Protein AF-A0A1T4L3N8-F1 (afdb_monomer_lite)

Foldseek 3Di:
DDDPDDDPPDDDDDDDDDPPVRVVVLVVVCVVCVVVVHRDDSVRVVVVVVVVVVVVVVVCVVDVPPDPPVVVVVCVVVVND

Radius of gyration: 15.8 Å; chains: 1; bounding box: 36×39×28 Å

Structure (mmCIF, N/CA/C/O backbone):
data_AF-A0A1T4L3N8-F1
#
_entry.id   AF-A0A1T4L3N8-F1
#
loop_
_atom_site.group_PDB
_atom_site.id
_atom_site.type_symbol
_atom_site.label_atom_id
_atom_site.label_alt_id
_atom_site.label_comp_id
_atom_site.label_asym_id
_atom_site.label_entity_id
_atom_site.label_seq_id
_atom_site.pdbx_PDB_ins_code
_atom_site.Cartn_x
_atom_site.Cartn_y
_atom_site.Cartn_z
_atom_site.occupancy
_atom_site.B_iso_or_equiv
_atom_site.auth_seq_id
_atom_site.auth_comp_id
_atom_site.auth_asym_id
_atom_site.auth_atom_id
_atom_site.pdbx_PDB_model_num
ATOM 1 N N . MET A 1 1 ? 15.650 16.966 6.659 1.00 36.59 1 MET A N 1
ATOM 2 C CA . MET A 1 1 ? 15.056 16.058 5.654 1.00 36.59 1 MET A CA 1
ATOM 3 C C . MET A 1 1 ? 14.000 16.832 4.887 1.00 36.59 1 MET A C 1
ATOM 5 O O . MET A 1 1 ? 12.990 17.205 5.469 1.00 36.59 1 MET A O 1
ATOM 9 N N . THR A 1 2 ? 14.258 17.164 3.628 1.00 36.66 2 THR A N 1
ATOM 10 C CA . THR A 1 2 ? 13.335 17.944 2.797 1.00 36.66 2 THR A CA 1
ATOM 11 C C . THR A 1 2 ? 12.206 17.020 2.340 1.00 36.66 2 THR A C 1
ATOM 13 O O . THR A 1 2 ? 12.422 16.155 1.494 1.00 36.66 2 THR A O 1
ATOM 16 N N . GLN A 1 3 ? 11.013 17.141 2.932 1.00 43.41 3 GLN A N 1
ATOM 17 C CA . GLN A 1 3 ? 9.821 16.489 2.387 1.00 43.41 3 GLN A CA 1
ATOM 18 C C . GLN A 1 3 ? 9.580 17.072 0.993 1.00 43.41 3 GLN A C 1
ATOM 20 O O . GLN A 1 3 ? 9.226 18.242 0.869 1.00 43.41 3 GLN A O 1
ATOM 25 N N . GLN A 1 4 ? 9.805 16.276 -0.057 1.00 51.47 4 GLN A N 1
ATOM 26 C CA . GLN A 1 4 ? 9.388 16.638 -1.408 1.00 51.47 4 GLN A CA 1
ATOM 27 C C . GLN A 1 4 ? 7.871 16.822 -1.396 1.00 51.47 4 GLN A C 1
ATOM 29 O O . GLN A 1 4 ? 7.098 15.867 -1.287 1.00 51.47 4 GLN A O 1
ATOM 34 N N . GLN A 1 5 ? 7.460 18.083 -1.445 1.00 49.28 5 GLN A N 1
ATOM 35 C CA . GLN A 1 5 ? 6.070 18.483 -1.473 1.00 49.28 5 GLN A CA 1
ATOM 36 C C . GLN A 1 5 ? 5.508 18.080 -2.839 1.00 49.28 5 GLN A C 1
ATOM 38 O O . GLN A 1 5 ? 5.860 18.656 -3.865 1.00 49.28 5 GLN A O 1
ATOM 43 N N . VAL A 1 6 ? 4.674 17.038 -2.864 1.00 57.47 6 VAL A N 1
ATOM 44 C CA . VAL A 1 6 ? 3.972 16.613 -4.081 1.00 57.47 6 VAL A CA 1
ATOM 45 C C . VAL A 1 6 ? 3.060 17.765 -4.498 1.00 57.47 6 VAL A C 1
ATOM 47 O O . VAL A 1 6 ? 2.137 18.118 -3.760 1.00 57.47 6 VAL A O 1
ATOM 50 N N . SER A 1 7 ? 3.338 18.396 -5.640 1.00 55.56 7 SER A N 1
ATOM 51 C CA . SER A 1 7 ? 2.538 19.527 -6.106 1.00 55.56 7 SER A CA 1
ATOM 52 C C . SER A 1 7 ? 1.141 19.044 -6.500 1.00 55.56 7 SER A C 1
ATOM 54 O O . SER A 1 7 ? 0.971 17.978 -7.103 1.00 55.56 7 SER A O 1
ATOM 56 N N . ARG A 1 8 ? 0.112 19.812 -6.126 1.00 51.97 8 ARG A N 1
ATOM 57 C CA . ARG A 1 8 ? -1.276 19.516 -6.506 1.00 51.97 8 ARG A CA 1
ATOM 58 C C . ARG A 1 8 ? -1.378 19.507 -8.035 1.00 51.97 8 ARG A C 1
ATOM 60 O O . ARG A 1 8 ? -1.006 20.484 -8.671 1.00 51.97 8 ARG A O 1
ATOM 67 N N . GLY A 1 9 ? -1.868 18.404 -8.601 1.00 57.78 9 GLY A N 1
ATOM 68 C CA . GLY A 1 9 ? -1.991 18.218 -10.052 1.00 57.78 9 GLY A CA 1
ATOM 69 C C . GLY A 1 9 ? -0.796 17.532 -10.723 1.00 57.78 9 GLY A C 1
ATOM 70 O O . GLY A 1 9 ? -0.860 17.271 -11.918 1.00 57.78 9 GLY A O 1
ATOM 71 N N . SER A 1 10 ? 0.261 17.188 -9.980 1.00 71.19 10 SER A N 1
ATOM 72 C CA . SER A 1 10 ? 1.332 16.330 -10.498 1.00 71.19 10 SER A CA 1
ATOM 73 C C . SER A 1 10 ? 1.014 14.855 -10.240 1.00 71.19 10 SER A C 1
ATOM 75 O O . SER A 1 10 ? 0.800 14.425 -9.105 1.00 71.19 10 SER A O 1
ATOM 77 N N . GLY A 1 11 ? 0.941 14.068 -11.309 1.00 71.38 11 GLY A N 1
ATOM 78 C CA . GLY A 1 11 ? 0.750 12.625 -11.235 1.00 71.38 11 GLY A CA 1
ATOM 79 C C . GLY A 1 11 ? 0.283 12.044 -12.562 1.00 71.38 11 GLY A C 1
ATOM 80 O O . GLY A 1 11 ? -0.443 12.692 -13.308 1.00 71.38 11 GLY A O 1
ATOM 81 N N . SER A 1 12 ? 0.687 10.808 -12.836 1.00 82.62 12 SER A N 1
ATOM 82 C CA . SER A 1 12 ? 0.170 10.032 -13.962 1.00 82.62 12 SER A CA 1
ATOM 83 C C . SER A 1 12 ? -0.943 9.108 -13.474 1.00 82.62 12 SER A C 1
ATOM 85 O O . SER A 1 12 ? -0.858 8.545 -12.377 1.00 82.62 12 SER A O 1
ATOM 87 N N 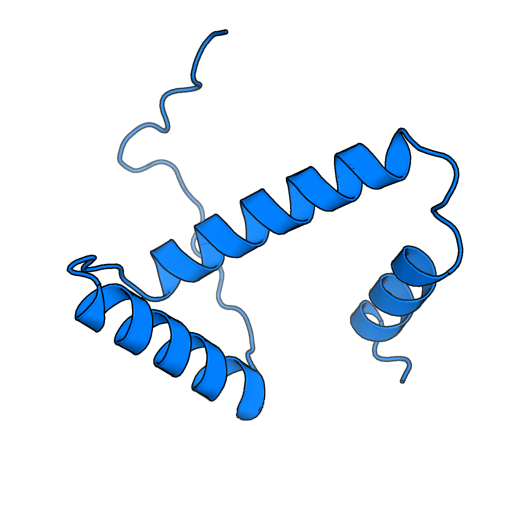. ILE A 1 13 ? -1.991 8.956 -14.282 1.00 85.12 13 ILE A N 1
ATOM 88 C CA . ILE A 1 13 ? -3.058 7.987 -14.031 1.00 85.12 13 ILE A CA 1
ATOM 89 C C . ILE A 1 13 ? -2.610 6.646 -14.607 1.00 85.12 13 ILE A C 1
ATOM 91 O O . ILE A 1 13 ? -2.251 6.563 -15.779 1.00 85.12 13 ILE A O 1
ATOM 95 N N . TYR A 1 14 ? -2.640 5.609 -13.776 1.00 83.94 14 TYR A N 1
ATOM 96 C CA . TYR A 1 14 ? -2.370 4.235 -14.182 1.00 83.94 14 TYR A CA 1
ATOM 97 C C . TYR A 1 14 ? -3.598 3.379 -13.894 1.00 83.94 14 TYR A C 1
ATOM 99 O O . TYR A 1 14 ? -4.175 3.460 -12.807 1.00 83.94 14 TYR A O 1
ATOM 107 N N . HIS A 1 15 ? -3.966 2.545 -14.860 1.00 85.56 15 HIS A N 1
ATOM 108 C CA . HIS A 1 15 ? -4.974 1.509 -14.690 1.00 85.56 15 HIS A CA 1
ATOM 109 C C . HIS A 1 15 ? -4.251 0.196 -14.407 1.00 85.56 15 HIS A C 1
ATOM 111 O O . HIS A 1 15 ? -3.528 -0.311 -15.260 1.00 85.56 15 HIS A O 1
ATOM 117 N N . VAL A 1 16 ? -4.403 -0.315 -13.187 1.00 83.56 16 VAL A N 1
ATOM 118 C CA . VAL A 1 16 ? -3.831 -1.599 -12.773 1.00 83.56 16 VAL A CA 1
ATOM 119 C C . VAL A 1 16 ? -4.909 -2.671 -12.824 1.00 83.56 16 VAL A C 1
ATOM 121 O O . VAL A 1 16 ? -6.022 -2.455 -12.342 1.00 83.56 16 VAL A O 1
ATOM 124 N N . ASN A 1 17 ? -4.575 -3.822 -13.400 1.00 89.31 17 ASN A N 1
ATOM 125 C CA . ASN A 1 17 ? -5.434 -4.996 -13.338 1.00 89.31 17 ASN A CA 1
ATOM 126 C C . ASN A 1 17 ? -5.271 -5.636 -11.960 1.00 89.31 17 ASN A C 1
ATOM 128 O O . ASN A 1 17 ? -4.165 -6.018 -11.587 1.00 89.31 17 ASN A O 1
ATOM 132 N N . LEU A 1 18 ? -6.367 -5.727 -11.210 1.00 89.06 18 LEU A N 1
ATOM 133 C CA . LEU A 1 18 ? -6.429 -6.450 -9.944 1.00 89.06 18 LEU A CA 1
ATOM 134 C C . LEU A 1 18 ? -7.276 -7.698 -10.162 1.00 89.06 18 LEU A C 1
ATOM 136 O O . LEU A 1 18 ? -8.371 -7.609 -10.722 1.00 89.06 18 LEU A O 1
ATOM 140 N N . ASP A 1 19 ? -6.787 -8.852 -9.721 1.00 94.31 19 ASP A N 1
ATOM 141 C CA . ASP A 1 19 ? -7.617 -10.046 -9.658 1.00 94.31 19 ASP A CA 1
ATOM 142 C C . ASP A 1 19 ? -8.730 -9.878 -8.603 1.00 94.31 19 ASP A C 1
ATOM 144 O O . ASP A 1 19 ? -8.731 -8.956 -7.778 1.00 94.31 19 ASP A O 1
ATOM 148 N N . SER A 1 20 ? -9.706 -10.785 -8.633 1.00 90.38 20 SER A N 1
ATOM 149 C CA . SER A 1 20 ? -10.880 -10.712 -7.757 1.00 90.38 20 SER A CA 1
ATOM 150 C C . SER A 1 20 ? -10.559 -10.780 -6.257 1.00 90.38 20 SER A C 1
ATOM 152 O O . SER A 1 20 ? -11.306 -10.213 -5.456 1.00 90.38 20 SER A O 1
ATOM 154 N N . VAL A 1 21 ? -9.467 -11.447 -5.871 1.00 93.81 21 VAL A N 1
ATOM 155 C CA . VAL A 1 21 ? -9.015 -11.546 -4.479 1.00 93.81 21 VAL A CA 1
ATOM 156 C C . VAL A 1 21 ? -8.379 -10.223 -4.075 1.00 93.81 21 VAL A C 1
ATOM 158 O O . VAL A 1 21 ? -8.838 -9.595 -3.124 1.00 93.81 21 VAL A O 1
ATOM 161 N N . THR A 1 22 ? -7.442 -9.711 -4.873 1.00 92.94 22 THR A N 1
ATOM 162 C CA . THR A 1 22 ? -6.779 -8.429 -4.600 1.00 92.94 22 THR A CA 1
ATOM 163 C C . THR A 1 22 ? -7.774 -7.259 -4.549 1.00 92.94 22 THR A C 1
ATOM 165 O O . THR A 1 22 ? -7.670 -6.375 -3.695 1.00 92.94 22 THR A O 1
ATOM 168 N N . ALA A 1 23 ? -8.789 -7.246 -5.420 1.00 93.50 23 ALA A N 1
ATOM 169 C CA . ALA A 1 23 ? -9.850 -6.236 -5.392 1.00 93.50 23 ALA A CA 1
ATOM 170 C C . 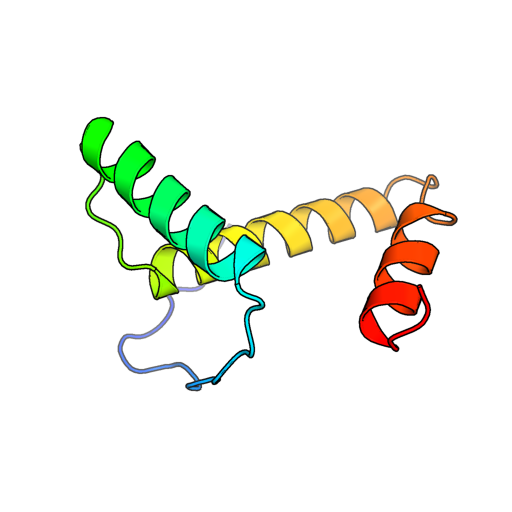ALA A 1 23 ? -10.718 -6.315 -4.117 1.00 93.50 23 ALA A C 1
ATOM 172 O O . ALA A 1 23 ? -11.106 -5.280 -3.553 1.00 93.50 23 ALA A O 1
ATOM 173 N N . ARG A 1 24 ? -11.006 -7.534 -3.639 1.00 96.06 2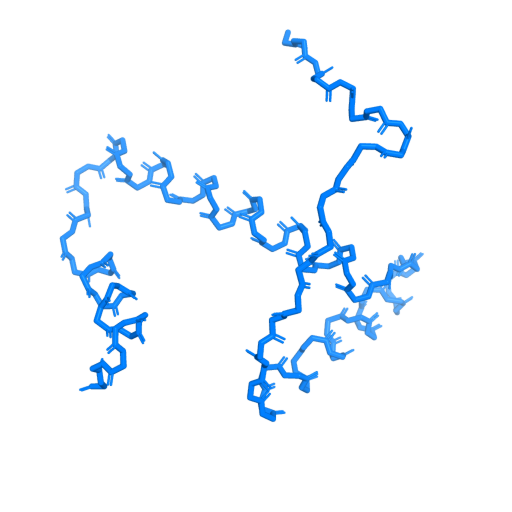4 ARG A N 1
ATOM 174 C CA . ARG A 1 24 ? -11.713 -7.765 -2.371 1.00 96.06 24 ARG A CA 1
ATOM 175 C C . ARG A 1 24 ? -10.883 -7.264 -1.194 1.00 96.06 24 ARG A C 1
ATOM 177 O O . ARG A 1 24 ? -11.413 -6.524 -0.367 1.00 96.06 24 ARG A O 1
ATOM 184 N N . ASP A 1 25 ? -9.599 -7.593 -1.160 1.00 94.69 25 ASP A N 1
ATOM 185 C CA . ASP A 1 25 ? -8.698 -7.198 -0.076 1.00 94.69 25 ASP A CA 1
ATOM 186 C C . ASP A 1 25 ? -8.520 -5.678 -0.022 1.00 94.69 25 ASP A C 1
ATOM 188 O O . ASP A 1 25 ? -8.613 -5.082 1.050 1.00 94.69 25 ASP A O 1
ATOM 192 N N . LEU A 1 26 ? -8.392 -5.011 -1.176 1.00 95.38 26 LEU A N 1
ATOM 193 C CA . LEU A 1 26 ? -8.348 -3.547 -1.252 1.00 95.38 26 LEU A CA 1
ATOM 194 C C . LEU A 1 26 ? -9.621 -2.895 -0.684 1.00 95.38 26 LEU A C 1
ATOM 196 O O . LEU A 1 26 ? -9.551 -1.864 -0.006 1.00 95.38 26 LEU A O 1
ATOM 200 N N . THR A 1 27 ? -10.781 -3.503 -0.936 1.00 96.00 27 THR A N 1
ATOM 201 C CA . THR A 1 27 ? -12.061 -3.067 -0.360 1.00 96.00 27 THR A CA 1
ATOM 202 C C . THR A 1 27 ? -12.094 -3.305 1.153 1.00 96.00 27 THR A C 1
ATOM 204 O O . THR A 1 27 ? -12.491 -2.413 1.904 1.00 96.00 27 THR A O 1
ATOM 207 N N . GLY A 1 28 ? -11.601 -4.456 1.617 1.00 96.62 28 GLY A N 1
ATOM 208 C CA . GLY A 1 28 ? -11.457 -4.770 3.040 1.00 96.62 28 GLY A CA 1
ATOM 209 C C . GLY A 1 28 ? -10.550 -3.781 3.775 1.00 96.62 28 GLY A C 1
ATOM 210 O O . GLY A 1 28 ? -10.936 -3.252 4.816 1.00 96.62 28 GLY A O 1
ATOM 211 N N . CYS A 1 29 ? -9.391 -3.435 3.204 1.00 94.69 29 CYS A N 1
ATOM 212 C CA . CYS A 1 29 ? -8.504 -2.407 3.754 1.00 94.69 29 CYS A CA 1
ATOM 213 C C . CYS A 1 29 ? -9.218 -1.060 3.901 1.00 94.69 29 CYS A C 1
ATOM 215 O O . CYS A 1 29 ? -9.055 -0.380 4.913 1.00 94.69 29 CYS A O 1
ATOM 217 N N . GLN A 1 30 ? -10.009 -0.666 2.899 1.00 96.56 30 GLN A N 1
ATOM 218 C CA . GLN A 1 30 ? -10.765 0.581 2.950 1.00 96.56 30 GLN A CA 1
ATOM 219 C C . GLN A 1 30 ? -11.795 0.582 4.085 1.00 96.56 30 GLN A C 1
ATOM 221 O O . GLN A 1 30 ? -11.929 1.595 4.773 1.00 96.56 30 GLN A O 1
ATOM 226 N N . GLN A 1 31 ? -12.491 -0.537 4.289 1.00 96.00 31 GLN A N 1
ATOM 227 C CA . GLN A 1 31 ? -13.460 -0.689 5.369 1.00 96.00 31 GLN A CA 1
ATOM 228 C C . GLN A 1 31 ? -12.777 -0.626 6.742 1.00 96.00 31 GLN A C 1
ATOM 230 O O . GLN A 1 31 ? -13.159 0.198 7.566 1.00 96.00 31 GLN A O 1
ATOM 235 N N . LEU A 1 32 ? -11.703 -1.393 6.951 1.00 94.69 32 LEU A N 1
ATOM 236 C CA . LEU A 1 32 ? -10.956 -1.401 8.216 1.00 94.69 32 LEU A CA 1
ATOM 237 C C . LEU A 1 32 ? -10.399 -0.018 8.575 1.00 94.69 32 LEU A C 1
ATOM 239 O O . LEU A 1 32 ? -10.448 0.402 9.729 1.00 94.69 32 LEU A O 1
ATOM 243 N N . LEU A 1 33 ? -9.889 0.720 7.585 1.00 92.94 33 LEU A N 1
ATOM 244 C CA . LEU A 1 33 ? -9.421 2.090 7.791 1.00 92.94 33 LEU A CA 1
ATOM 245 C C . LEU A 1 33 ? -10.569 3.030 8.167 1.00 92.94 33 LEU A C 1
ATOM 247 O O . LEU A 1 33 ? -10.396 3.870 9.049 1.00 92.94 33 LEU A O 1
ATOM 251 N N . ARG A 1 34 ? -11.740 2.872 7.539 1.00 95.56 34 ARG A N 1
ATOM 252 C CA . ARG A 1 34 ? -12.938 3.649 7.871 1.00 95.56 34 ARG A CA 1
ATOM 253 C C . ARG A 1 34 ? -13.402 3.374 9.299 1.00 95.56 34 ARG A C 1
ATOM 255 O O . ARG A 1 34 ? -13.712 4.331 10.003 1.00 95.56 34 ARG A O 1
ATOM 262 N N . ASP A 1 35 ? -13.396 2.116 9.727 1.00 95.12 35 ASP A N 1
ATOM 263 C CA . ASP A 1 35 ? -13.780 1.718 11.086 1.00 95.12 35 ASP A CA 1
ATOM 264 C C . ASP A 1 35 ? -12.831 2.319 12.143 1.00 95.12 35 ASP A C 1
ATOM 266 O O . ASP A 1 35 ? -13.242 2.621 13.260 1.00 95.12 35 ASP A O 1
ATOM 270 N N . GLN A 1 36 ? -11.575 2.589 11.768 1.00 93.31 36 GLN A N 1
ATOM 271 C CA . GLN A 1 36 ? -10.587 3.308 12.584 1.00 93.31 36 GLN A CA 1
ATOM 272 C C . GLN A 1 36 ? -10.668 4.845 12.464 1.00 93.31 36 GLN A C 1
ATOM 274 O O . GLN A 1 36 ? -9.817 5.554 12.998 1.00 93.31 36 GLN A O 1
ATOM 279 N N . GLY A 1 37 ? -11.663 5.384 11.752 1.00 93.69 37 GLY A N 1
ATOM 280 C CA . GLY A 1 37 ? -11.862 6.826 11.567 1.00 93.69 37 GLY A CA 1
ATOM 281 C C . GLY A 1 37 ? -11.085 7.448 10.399 1.00 93.69 37 GLY A C 1
ATOM 282 O O . GLY A 1 37 ? -11.121 8.666 10.215 1.00 93.69 37 GLY A O 1
ATOM 283 N N . PHE A 1 38 ? -10.407 6.651 9.569 1.00 91.75 38 PHE A N 1
ATOM 284 C CA . PHE A 1 38 ? -9.681 7.133 8.394 1.00 91.75 38 PHE A CA 1
ATOM 285 C C . PHE A 1 38 ? -10.508 6.975 7.113 1.00 91.75 38 PHE A C 1
ATOM 287 O O . PHE A 1 38 ? -10.690 5.878 6.589 1.00 91.75 38 PHE A O 1
ATOM 294 N N . SER A 1 39 ? -10.941 8.093 6.529 1.00 91.75 39 SER A N 1
ATOM 295 C CA . SER A 1 39 ? -11.606 8.089 5.221 1.00 91.75 39 SER A CA 1
ATOM 296 C C . SER A 1 39 ? -10.584 8.220 4.089 1.00 91.75 39 SER A C 1
ATOM 298 O O . SER A 1 39 ? -10.155 9.320 3.735 1.00 91.75 39 SER A O 1
ATOM 300 N N . LEU A 1 40 ? -10.156 7.084 3.532 1.00 90.88 40 LEU A N 1
ATOM 301 C CA . LEU A 1 40 ? -9.218 7.026 2.408 1.00 90.88 40 LEU A CA 1
ATOM 302 C C . LEU A 1 40 ? -9.871 6.399 1.172 1.00 90.88 40 LEU A C 1
ATOM 304 O O . LEU A 1 40 ? -10.655 5.454 1.263 1.00 90.88 40 LEU A O 1
ATOM 308 N N . SER A 1 41 ? -9.527 6.915 -0.009 1.00 92.88 41 SER A N 1
ATOM 309 C CA . SER A 1 41 ? -9.892 6.275 -1.275 1.00 92.88 41 SER A CA 1
ATOM 310 C C . SER A 1 41 ? -8.997 5.069 -1.555 1.00 92.88 41 SER A C 1
ATOM 312 O O . SER A 1 41 ? -7.838 5.035 -1.137 1.00 92.88 41 SER A O 1
ATOM 314 N N . GLN A 1 42 ? -9.495 4.112 -2.339 1.00 92.06 42 GLN A N 1
ATOM 315 C CA . GLN A 1 42 ? -8.711 2.956 -2.784 1.00 92.06 42 GLN A CA 1
ATOM 316 C C . GLN A 1 42 ? -7.401 3.376 -3.471 1.00 92.06 42 GLN A C 1
ATOM 318 O O . GLN A 1 42 ? -6.342 2.841 -3.157 1.00 92.06 42 GLN A O 1
ATOM 323 N N . SER A 1 43 ? -7.410 4.422 -4.307 1.00 91.00 43 SER A N 1
ATOM 324 C CA . SER A 1 43 ? -6.178 4.950 -4.915 1.00 91.00 43 SER A CA 1
ATOM 325 C C . SER A 1 43 ? -5.180 5.484 -3.879 1.00 91.00 43 SER A C 1
ATOM 327 O O . SER A 1 43 ? -3.971 5.389 -4.079 1.00 91.00 43 SER A O 1
ATOM 329 N N . ALA A 1 44 ? -5.653 6.070 -2.773 1.00 88.69 44 ALA A N 1
ATOM 330 C CA . ALA A 1 44 ? -4.780 6.517 -1.688 1.00 88.69 44 ALA A CA 1
ATOM 331 C C . ALA A 1 44 ? -4.166 5.334 -0.927 1.00 88.69 44 ALA A C 1
ATOM 333 O O . ALA A 1 44 ? -2.989 5.395 -0.568 1.00 88.69 44 ALA A O 1
ATOM 334 N N . ILE A 1 45 ? -4.938 4.262 -0.735 1.00 92.75 45 ILE A N 1
ATOM 335 C CA . ILE A 1 45 ? -4.477 3.010 -0.125 1.00 92.75 45 ILE A CA 1
ATOM 336 C C . ILE A 1 45 ? -3.401 2.363 -1.003 1.00 92.75 45 ILE A C 1
ATOM 338 O O . ILE A 1 45 ? -2.298 2.124 -0.517 1.00 92.75 45 ILE A O 1
ATOM 342 N N . VAL A 1 46 ? -3.650 2.208 -2.309 1.00 93.00 46 VAL A N 1
ATOM 343 C CA . VAL A 1 46 ? -2.668 1.662 -3.267 1.00 93.00 46 VAL A CA 1
ATOM 344 C C . VAL A 1 46 ? -1.375 2.483 -3.273 1.00 93.00 46 VAL A C 1
ATOM 346 O O . VAL A 1 46 ? -0.284 1.926 -3.181 1.00 93.00 46 VAL A O 1
ATOM 349 N N . ARG A 1 47 ? -1.460 3.823 -3.295 1.00 88.81 47 ARG A N 1
AT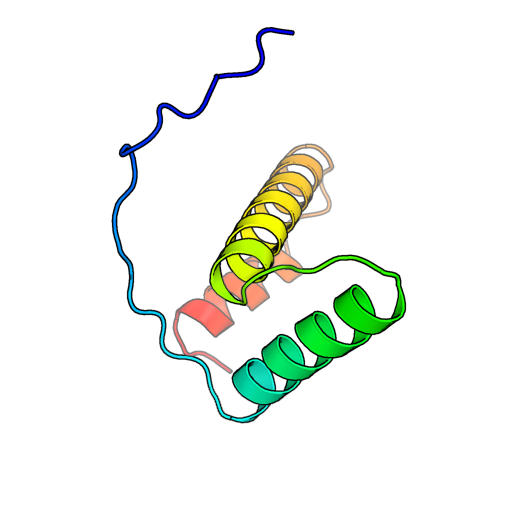OM 350 C CA . ARG A 1 47 ? -0.261 4.679 -3.218 1.00 88.81 47 ARG A CA 1
ATOM 351 C C . ARG A 1 47 ? 0.537 4.473 -1.928 1.00 88.81 47 ARG A C 1
ATOM 353 O O . ARG A 1 47 ? 1.763 4.542 -1.971 1.00 88.81 47 ARG A O 1
ATOM 360 N N . ARG A 1 48 ? -0.129 4.262 -0.787 1.00 88.62 48 ARG A N 1
ATOM 361 C CA . ARG A 1 48 ? 0.548 3.966 0.487 1.00 88.62 48 ARG A CA 1
ATOM 362 C C . ARG A 1 48 ? 1.216 2.594 0.447 1.00 88.62 48 ARG A C 1
ATOM 364 O O . ARG A 1 48 ? 2.387 2.512 0.803 1.00 88.62 48 ARG A O 1
ATOM 371 N N . ALA A 1 49 ? 0.513 1.575 -0.042 1.00 90.06 49 ALA A N 1
ATOM 372 C CA . ALA A 1 49 ? 1.039 0.219 -0.176 1.00 90.06 49 ALA A CA 1
ATOM 373 C C . ALA A 1 49 ? 2.302 0.185 -1.051 1.00 90.06 49 ALA A C 1
ATOM 375 O O . ALA A 1 49 ? 3.324 -0.339 -0.622 1.00 90.06 49 ALA A O 1
ATOM 376 N N . LEU A 1 50 ? 2.287 0.848 -2.214 1.00 90.75 50 LEU A N 1
ATOM 377 C CA . LEU A 1 50 ? 3.454 0.931 -3.104 1.00 90.75 50 LEU A CA 1
ATOM 378 C C . LEU A 1 50 ? 4.659 1.617 -2.447 1.00 90.75 50 LEU A C 1
ATOM 380 O O . LEU A 1 50 ? 5.790 1.165 -2.601 1.00 90.75 50 LEU A O 1
ATOM 384 N N . ARG A 1 51 ? 4.435 2.708 -1.701 1.00 87.75 51 ARG A N 1
ATOM 385 C CA . ARG A 1 51 ? 5.516 3.403 -0.979 1.00 87.75 51 ARG A CA 1
ATOM 386 C C . ARG A 1 51 ? 6.102 2.535 0.129 1.00 87.75 51 ARG A C 1
ATOM 388 O O . ARG A 1 51 ? 7.319 2.515 0.282 1.00 87.75 51 ARG A O 1
ATOM 395 N N . TYR A 1 52 ? 5.246 1.835 0.871 1.00 82.94 52 TYR A N 1
ATOM 396 C CA . TYR A 1 52 ? 5.670 0.914 1.919 1.00 82.94 52 TYR A CA 1
ATOM 397 C C . TYR A 1 52 ? 6.478 -0.247 1.335 1.00 82.94 52 TYR A C 1
ATOM 399 O O . TYR A 1 52 ? 7.591 -0.501 1.782 1.00 82.94 52 TYR A O 1
ATOM 407 N N . TYR A 1 53 ? 5.974 -0.878 0.274 1.00 88.06 53 TYR A N 1
ATOM 408 C CA . TYR A 1 53 ? 6.658 -1.974 -0.401 1.00 88.06 53 TYR A CA 1
ATOM 409 C C . TYR A 1 53 ? 8.018 -1.548 -0.970 1.00 88.06 53 TYR A C 1
ATOM 411 O O . TYR A 1 53 ? 9.023 -2.211 -0.742 1.00 88.06 53 TYR A O 1
ATOM 419 N N . LEU A 1 54 ? 8.093 -0.378 -1.617 1.00 84.81 54 LEU A N 1
ATOM 420 C CA . LEU A 1 54 ? 9.363 0.176 -2.089 1.00 84.81 54 LEU A CA 1
ATOM 421 C C . LEU A 1 54 ? 10.354 0.426 -0.942 1.00 84.81 54 LEU A C 1
ATOM 423 O O . LEU A 1 54 ? 11.553 0.215 -1.111 1.00 84.81 54 LEU A O 1
ATOM 427 N N . GLN A 1 55 ? 9.881 0.908 0.209 1.00 81.56 55 GLN A N 1
ATOM 428 C CA . GLN A 1 55 ? 10.732 1.110 1.380 1.00 81.56 55 GLN A CA 1
ATOM 429 C C . GLN A 1 55 ? 11.278 -0.222 1.909 1.00 81.56 55 GLN A C 1
ATOM 431 O O . GLN A 1 55 ? 12.475 -0.300 2.175 1.00 81.56 55 GLN A O 1
ATOM 436 N N . GLN A 1 56 ? 10.432 -1.251 2.005 1.00 83.12 56 GLN A N 1
ATOM 437 C CA . GLN A 1 56 ? 10.845 -2.600 2.399 1.00 83.12 56 GLN A CA 1
ATOM 438 C C . GLN A 1 56 ? 11.890 -3.163 1.429 1.00 83.12 56 GLN A C 1
ATOM 440 O O . GLN A 1 56 ? 12.964 -3.570 1.857 1.00 83.12 56 GLN A O 1
ATOM 445 N N . LEU A 1 57 ? 11.656 -3.067 0.115 1.00 80.38 57 LEU A N 1
ATOM 446 C CA . LEU A 1 57 ? 12.626 -3.502 -0.895 1.00 80.38 57 LEU A CA 1
ATOM 447 C C . LEU A 1 57 ? 13.975 -2.782 -0.774 1.00 80.38 57 LEU A C 1
ATOM 449 O O . LEU A 1 57 ? 15.018 -3.411 -0.914 1.00 80.38 57 LEU A O 1
ATOM 453 N N . LYS A 1 58 ? 13.978 -1.474 -0.484 1.00 79.06 58 LYS A N 1
ATOM 454 C CA . LYS A 1 58 ? 15.221 -0.714 -0.269 1.00 79.06 58 LYS A CA 1
ATOM 455 C C . LYS A 1 58 ? 15.993 -1.192 0.963 1.00 79.06 58 LYS A C 1
ATOM 457 O O . LYS A 1 58 ? 17.222 -1.257 0.927 1.00 79.06 58 LYS A O 1
ATOM 462 N N . GLN A 1 59 ? 15.286 -1.517 2.043 1.00 76.06 59 GLN A N 1
ATOM 463 C CA . GLN A 1 59 ? 15.888 -2.066 3.261 1.00 76.06 59 GLN A CA 1
ATOM 464 C C . GLN A 1 59 ? 16.469 -3.459 2.997 1.00 76.06 59 GLN A C 1
ATOM 466 O O . GLN A 1 59 ? 17.633 -3.697 3.304 1.00 76.06 59 GLN A O 1
ATOM 471 N N . LEU A 1 60 ? 15.726 -4.308 2.286 1.00 69.38 60 LEU A N 1
ATOM 472 C CA . LEU A 1 60 ? 16.186 -5.619 1.838 1.00 69.38 60 LEU A CA 1
ATOM 473 C C . LEU A 1 60 ? 17.409 -5.529 0.914 1.00 69.38 60 LEU A C 1
ATOM 475 O O . LEU A 1 60 ? 18.328 -6.314 1.043 1.00 69.38 60 LEU A O 1
ATOM 479 N N . THR A 1 61 ? 17.512 -4.556 0.007 1.00 60.75 61 THR A N 1
ATOM 480 C CA . THR A 1 61 ? 18.749 -4.396 -0.789 1.00 60.75 61 THR A CA 1
ATOM 481 C C . THR A 1 61 ? 19.961 -3.942 0.033 1.00 60.75 61 THR A C 1
ATOM 483 O O . THR A 1 61 ? 21.087 -4.033 -0.449 1.00 60.75 61 THR A O 1
ATOM 486 N N . THR A 1 62 ? 19.742 -3.436 1.251 1.00 58.81 62 THR A N 1
ATOM 487 C CA . THR A 1 62 ? 20.805 -2.961 2.150 1.00 58.81 62 THR A CA 1
ATOM 488 C C . THR A 1 62 ? 21.288 -4.070 3.095 1.00 58.81 62 THR A C 1
ATOM 490 O O . THR A 1 62 ? 22.463 -4.102 3.453 1.00 58.81 62 THR A O 1
ATOM 493 N N . GLU A 1 63 ? 20.413 -5.010 3.456 1.00 56.50 63 GLU A N 1
ATOM 494 C CA . GLU A 1 63 ? 20.715 -6.186 4.277 1.00 56.50 63 GLU A CA 1
ATOM 495 C C . GLU A 1 63 ? 20.804 -7.417 3.362 1.00 56.50 63 GLU A C 1
ATOM 497 O O . GLU A 1 63 ? 19.847 -7.730 2.678 1.00 56.50 63 GLU A O 1
ATOM 502 N N . GLN A 1 64 ? 21.939 -8.118 3.296 1.00 54.41 64 GLN A N 1
ATOM 503 C CA . GLN A 1 64 ? 22.235 -9.220 2.351 1.00 54.41 64 GLN A CA 1
ATOM 504 C C . GLN A 1 64 ? 21.351 -10.494 2.502 1.00 54.41 64 GLN A C 1
ATOM 506 O O . GLN A 1 64 ? 21.864 -11.605 2.584 1.00 54.41 64 GLN A O 1
ATOM 511 N N . ALA A 1 65 ? 20.024 -10.364 2.514 1.00 50.69 65 ALA A N 1
ATOM 512 C CA . ALA A 1 65 ? 19.027 -11.435 2.566 1.00 50.69 65 ALA A CA 1
ATOM 513 C C . ALA A 1 65 ? 18.186 -11.524 1.272 1.00 50.69 65 ALA A C 1
ATOM 515 O O . ALA A 1 65 ? 17.212 -12.269 1.187 1.00 50.69 65 ALA A O 1
ATOM 516 N N . VAL A 1 66 ? 18.566 -10.776 0.233 1.00 52.88 66 VAL A N 1
ATOM 517 C CA . VAL A 1 66 ? 17.865 -10.705 -1.056 1.00 52.88 66 VAL A CA 1
ATOM 518 C C . VAL A 1 66 ? 18.394 -11.751 -2.023 1.00 52.88 66 VAL A C 1
ATOM 520 O O . VAL A 1 66 ? 19.260 -11.483 -2.850 1.00 52.88 66 VAL A O 1
ATOM 523 N N . SER A 1 67 ? 17.853 -12.961 -1.972 1.00 55.53 67 SER A N 1
ATOM 524 C CA . SER A 1 67 ? 17.972 -13.840 -3.143 1.00 55.53 67 SER A CA 1
ATOM 525 C C . SER A 1 67 ? 16.733 -14.673 -3.427 1.00 55.53 67 SER A C 1
ATOM 527 O O . SER A 1 67 ? 16.460 -14.915 -4.595 1.00 55.53 67 SER A O 1
ATOM 529 N N . SER A 1 68 ? 15.925 -15.040 -2.432 1.00 56.03 68 SER A N 1
ATOM 530 C CA . SER A 1 68 ? 14.715 -15.836 -2.675 1.00 56.03 68 SER A CA 1
ATOM 531 C C . SER A 1 68 ? 13.489 -14.974 -2.985 1.00 56.03 68 SER A C 1
ATOM 533 O O . SER A 1 68 ? 12.904 -15.105 -4.055 1.00 56.03 68 SER A O 1
ATOM 535 N N . GLU A 1 69 ? 13.135 -14.033 -2.107 1.00 58.88 69 GLU A N 1
ATOM 536 C CA . GLU A 1 69 ? 11.844 -13.331 -2.195 1.00 58.88 69 GLU A CA 1
ATOM 537 C C . GLU A 1 69 ? 11.766 -12.355 -3.384 1.00 58.88 69 GLU A C 1
ATOM 539 O O . GLU A 1 69 ? 10.749 -12.279 -4.068 1.00 58.88 69 GLU A O 1
ATOM 544 N N . ILE A 1 70 ? 12.864 -11.664 -3.723 1.00 60.94 70 ILE A N 1
ATOM 545 C CA . ILE A 1 70 ? 12.905 -10.823 -4.934 1.00 60.94 70 ILE A CA 1
ATOM 546 C C . ILE A 1 70 ? 12.820 -11.678 -6.201 1.00 60.94 70 ILE A C 1
ATOM 548 O O . ILE A 1 70 ? 12.170 -11.270 -7.161 1.00 60.94 70 ILE A O 1
ATOM 552 N N . VAL A 1 71 ? 13.420 -12.871 -6.215 1.00 58.09 71 VAL A N 1
ATOM 553 C CA . VAL A 1 71 ? 13.322 -13.782 -7.364 1.00 58.09 71 VAL A CA 1
ATOM 554 C C . VAL A 1 71 ? 11.897 -14.308 -7.514 1.00 58.09 71 VAL A C 1
ATOM 556 O O . VAL A 1 71 ? 11.402 -14.366 -8.636 1.00 58.09 71 VAL A O 1
ATOM 559 N N . GLU A 1 72 ? 11.210 -14.629 -6.419 1.00 62.25 72 GLU A N 1
ATOM 560 C CA . GLU A 1 72 ? 9.808 -15.064 -6.447 1.00 62.25 72 GLU A CA 1
ATOM 561 C C . GLU A 1 72 ? 8.863 -13.946 -6.888 1.00 62.25 72 GLU A C 1
ATOM 563 O O . GLU A 1 72 ? 8.021 -14.164 -7.757 1.0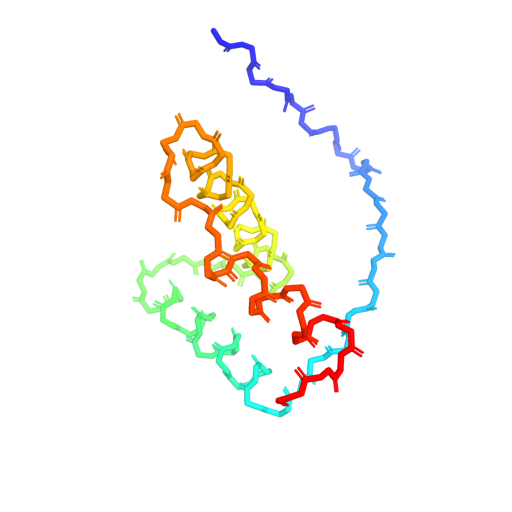0 62.25 72 GLU A O 1
ATOM 568 N N . VAL A 1 73 ? 9.058 -12.718 -6.401 1.00 59.59 73 VAL A N 1
ATOM 569 C CA . VAL A 1 73 ? 8.283 -11.558 -6.864 1.00 59.59 73 VAL A CA 1
ATOM 570 C C . VAL A 1 73 ? 8.561 -11.261 -8.340 1.00 59.59 73 VAL A C 1
ATOM 572 O O . VAL A 1 73 ? 7.634 -10.955 -9.090 1.00 59.59 73 VAL A O 1
ATOM 575 N N . MET A 1 74 ? 9.812 -11.377 -8.796 1.00 56.66 74 MET A N 1
ATOM 576 C CA . MET A 1 74 ? 10.156 -11.211 -10.213 1.00 56.66 74 MET A CA 1
ATOM 577 C C . MET A 1 74 ? 9.571 -12.327 -11.088 1.00 56.66 74 MET A C 1
ATOM 579 O O . MET A 1 74 ? 9.127 -12.040 -12.199 1.00 56.66 74 MET A O 1
ATOM 583 N N . ARG A 1 75 ? 9.520 -13.574 -10.600 1.00 55.03 75 ARG A N 1
ATOM 584 C CA . ARG A 1 75 ? 8.856 -14.694 -11.288 1.00 55.03 75 ARG A CA 1
ATOM 585 C C . ARG A 1 75 ? 7.351 -14.470 -11.386 1.00 55.03 75 ARG A C 1
ATOM 587 O O . ARG A 1 75 ? 6.815 -14.524 -12.491 1.00 55.03 75 ARG A O 1
ATOM 594 N N . ALA A 1 76 ? 6.705 -14.092 -10.284 1.00 56.25 76 ALA A N 1
ATOM 595 C CA . ALA A 1 76 ? 5.280 -13.778 -10.255 1.00 56.25 76 ALA A CA 1
ATOM 596 C C . ALA A 1 76 ? 4.931 -12.592 -11.176 1.00 56.25 76 ALA A C 1
ATOM 598 O O . ALA A 1 76 ? 3.944 -12.644 -11.906 1.00 56.25 76 ALA A O 1
ATOM 599 N N . ALA A 1 77 ? 5.775 -11.553 -11.226 1.00 55.28 77 ALA A N 1
ATOM 600 C CA . ALA A 1 77 ? 5.603 -10.407 -12.125 1.00 55.28 77 ALA A CA 1
ATOM 601 C C . ALA A 1 77 ? 5.777 -10.757 -13.616 1.00 55.28 77 ALA A C 1
ATOM 603 O O . ALA A 1 77 ? 5.237 -10.064 -14.477 1.00 55.28 77 ALA A O 1
ATOM 604 N N . GLN A 1 78 ? 6.511 -11.828 -13.929 1.00 57.72 78 GLN A N 1
ATOM 605 C CA . GLN A 1 78 ? 6.664 -12.371 -15.283 1.00 57.72 78 GLN A CA 1
ATOM 606 C C . GLN A 1 78 ? 5.622 -13.455 -15.618 1.00 57.72 78 GLN A C 1
ATOM 608 O O . GLN A 1 78 ? 5.648 -14.001 -16.719 1.00 57.72 78 GLN A O 1
ATOM 613 N N . GLY A 1 79 ? 4.693 -13.751 -14.701 1.00 39.00 79 GLY A N 1
ATOM 614 C CA . GLY A 1 79 ? 3.655 -14.768 -14.888 1.00 39.00 79 GLY A CA 1
ATOM 615 C C . GLY A 1 79 ? 4.139 -16.208 -14.699 1.00 39.00 79 GLY A C 1
ATOM 616 O O . GLY A 1 79 ? 3.432 -17.138 -15.077 1.00 39.00 79 GLY A O 1
ATOM 617 N N . PHE A 1 80 ? 5.323 -16.406 -14.119 1.00 44.44 80 PHE A N 1
ATOM 618 C CA . PHE A 1 80 ? 5.782 -17.722 -13.693 1.00 44.44 80 PHE A CA 1
ATOM 619 C C . PHE A 1 80 ? 5.277 -17.976 -12.269 1.00 44.44 80 PHE A C 1
ATOM 621 O O . PHE A 1 80 ? 5.729 -17.321 -11.328 1.00 44.44 80 PHE A O 1
ATOM 628 N N . ALA A 1 81 ? 4.306 -18.885 -12.150 1.00 46.69 81 ALA A N 1
ATOM 629 C CA . ALA A 1 81 ? 3.860 -19.472 -10.887 1.00 46.69 81 ALA A CA 1
ATOM 630 C C . ALA A 1 81 ? 4.804 -20.599 -10.446 1.00 46.69 81 ALA A C 1
ATOM 632 O O . ALA A 1 81 ? 5.327 -21.309 -11.338 1.00 46.69 81 ALA A O 1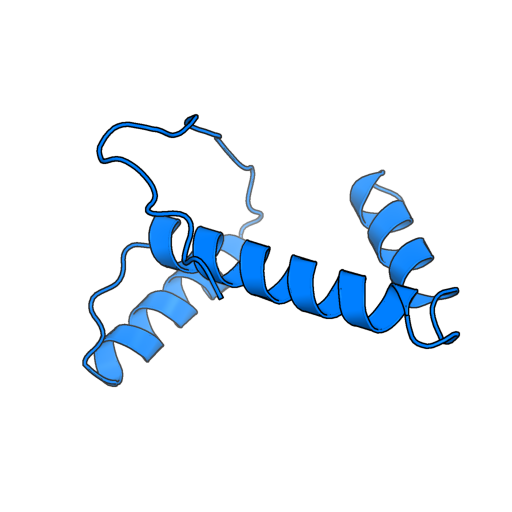
#

Organism: NCBI:txid115783

pLDDT: mean 75.69, std 18.53, range [36.59, 96.62]

Sequence (81 aa):
MTQQQVSRGSGSIYHVNLDSVTARDLTGCQQLLRDQGFSLSQSAIVRRALRYYLQQLKQLTTEQAVSSEIVEVMRAAQGFA

Secondary structure (DSSP, 8-state):
-------TT----------HHHHHHHHHHHHHHHHTT----HHHHHHHHHHHHHHHHHHHHHTT--SSHHHHHHHHHTT--